Protein AF-A0A6C0H8I2-F1 (afdb_monomer)

Secondary structure (DSSP, 8-state):
--PPP------PPPPPGGG----TT--S-TTS-HHHHHHHHHHHHHHHHHHHHHHHHHHHHH-GGGS-HHHHHHHHHHHHHHHHHHHHT--SSS-HHHHHHHHHHGGGHHHHHHHHHHHHHHHHHHHH-

Organism: NCBI:txid1070528

Foldseek 3Di:
DDDDDDDDDDPDDDDDPVPDDDPPPDDPDPPDDPVNVVVVVVVVVVVVVVVVVVVVVCCCPLPPVNDDPVVLVVVLVVLVVQLVVQVVVPDPPDDPVVSNVVSCPPSVSVVSVVVVVVVVVVVVVVVVD

pLDDT: mean 76.49, std 16.36, range [34.03, 95.56]

Solvent-accessible surface area (backbone atoms only — not comparable to full-atom values): 8009 Å² total; per-residue (Å²): 142,81,86,79,84,78,81,78,79,83,80,70,80,80,68,57,83,93,69,59,85,74,79,83,80,79,77,93,63,90,88,61,58,68,70,59,52,51,51,52,51,52,50,54,48,52,53,52,50,50,54,52,50,51,54,50,52,47,51,61,72,70,32,72,89,70,52,53,71,69,56,50,54,55,47,31,55,53,32,54,52,51,41,54,51,50,65,75,62,57,58,90,87,56,56,64,86,62,47,54,59,50,58,38,55,46,93,52,28,51,57,37,50,52,52,51,52,50,54,52,52,52,49,55,52,59,73,72,99

Structure (mmCIF, N/CA/C/O backbone):
data_AF-A0A6C0H8I2-F1
#
_entry.id   AF-A0A6C0H8I2-F1
#
loop_
_atom_site.group_PDB
_atom_site.id
_atom_site.type_symbol
_atom_site.label_atom_id
_atom_site.label_alt_id
_atom_site.label_comp_id
_atom_site.label_asym_id
_atom_site.label_entity_id
_atom_site.label_seq_id
_atom_site.pdbx_PDB_ins_code
_atom_site.Cartn_x
_atom_site.Cartn_y
_atom_site.Cartn_z
_atom_site.occupancy
_atom_site.B_iso_or_equiv
_atom_site.auth_seq_id
_atom_site.auth_comp_id
_atom_site.auth_asym_id
_atom_site.auth_atom_id
_atom_site.pdbx_PDB_model_num
ATOM 1 N N . MET A 1 1 ? -6.132 69.515 10.868 1.00 38.25 1 MET A N 1
ATOM 2 C CA . MET A 1 1 ? -5.240 68.506 10.262 1.00 38.25 1 MET A CA 1
ATOM 3 C C . MET A 1 1 ? -4.761 67.615 11.399 1.00 38.25 1 MET A C 1
ATOM 5 O O . MET A 1 1 ? -3.947 68.057 12.192 1.00 38.25 1 MET A O 1
ATOM 9 N N . SER A 1 2 ? -5.381 66.450 11.584 1.00 34.03 2 SER A N 1
ATOM 10 C CA . SER A 1 2 ? -5.043 65.498 12.651 1.00 34.03 2 SER A CA 1
ATOM 11 C C . SER A 1 2 ? -4.888 64.138 11.980 1.00 34.03 2 SER A C 1
ATOM 13 O O . SER A 1 2 ? -5.844 63.625 11.401 1.00 34.03 2 SER A O 1
ATOM 15 N N . MET A 1 3 ? -3.649 63.645 11.927 1.00 38.88 3 MET A N 1
ATOM 16 C CA . MET A 1 3 ? -3.336 62.313 11.421 1.00 38.88 3 MET A CA 1
ATOM 17 C C . MET A 1 3 ? -3.643 61.294 12.516 1.00 38.88 3 MET A C 1
ATOM 19 O O . MET A 1 3 ? -3.214 61.447 13.653 1.00 38.88 3 MET A O 1
ATOM 23 N N . SER A 1 4 ? -4.416 60.276 12.150 1.00 42.72 4 SER A N 1
ATOM 24 C CA . SER A 1 4 ? -4.682 59.096 12.963 1.00 42.72 4 SER A CA 1
ATOM 25 C C . SER A 1 4 ? -3.483 58.153 12.862 1.00 42.72 4 SER A C 1
ATOM 27 O O . SER A 1 4 ? -3.160 57.678 11.771 1.00 42.72 4 SER A O 1
ATOM 29 N N . ASP A 1 5 ? -2.827 57.893 13.991 1.00 46.47 5 ASP A N 1
ATOM 30 C CA . ASP A 1 5 ? -1.765 56.894 14.087 1.00 46.47 5 ASP A CA 1
ATOM 31 C C . ASP A 1 5 ? -2.355 55.492 13.881 1.00 46.47 5 ASP A C 1
ATOM 33 O O . ASP A 1 5 ? -3.215 55.026 14.632 1.00 46.47 5 ASP A O 1
ATOM 37 N N . LYS A 1 6 ? -1.901 54.809 12.825 1.00 51.06 6 LYS A N 1
ATOM 38 C CA . LYS A 1 6 ? -2.252 53.414 12.547 1.00 51.06 6 LYS A CA 1
ATOM 39 C C . LYS A 1 6 ? -1.561 52.510 13.567 1.00 51.06 6 LYS A C 1
ATOM 41 O O . LYS A 1 6 ? -0.358 52.282 13.481 1.00 51.06 6 LYS A O 1
ATOM 46 N N . VAL A 1 7 ? -2.332 51.942 14.489 1.00 53.47 7 VAL A N 1
ATOM 47 C CA . VAL A 1 7 ? -1.878 50.839 15.344 1.00 53.47 7 VAL A CA 1
ATOM 48 C C . VAL A 1 7 ? -1.716 49.593 14.469 1.00 53.47 7 VAL A C 1
ATOM 50 O O . VAL A 1 7 ? -2.699 49.018 14.004 1.00 53.47 7 VAL A O 1
ATOM 53 N N . ILE A 1 8 ? -0.475 49.178 14.214 1.00 50.09 8 ILE A N 1
ATOM 54 C CA . ILE A 1 8 ? -0.181 47.885 13.588 1.00 50.09 8 ILE A CA 1
ATOM 55 C C . ILE A 1 8 ? -0.328 46.823 14.681 1.00 50.09 8 ILE A C 1
ATOM 57 O O . ILE A 1 8 ? 0.483 46.757 15.603 1.00 50.09 8 ILE A O 1
ATOM 61 N N . ALA A 1 9 ? -1.388 46.016 14.610 1.00 48.16 9 ALA A N 1
ATOM 62 C CA . ALA A 1 9 ? -1.567 44.883 15.507 1.00 48.16 9 ALA A CA 1
ATOM 63 C C . ALA A 1 9 ? -0.425 43.877 15.295 1.00 48.16 9 ALA A C 1
ATOM 65 O O . ALA A 1 9 ? -0.209 43.391 14.184 1.00 48.16 9 ALA A O 1
ATOM 66 N N . ASN A 1 10 ? 0.314 43.577 16.362 1.00 50.12 10 ASN A N 1
ATOM 67 C CA . ASN A 1 10 ? 1.343 42.548 16.358 1.00 50.12 10 ASN A CA 1
ATOM 68 C C . ASN A 1 10 ? 0.662 41.171 16.279 1.00 50.12 10 ASN A C 1
ATOM 70 O O . ASN A 1 10 ? 0.131 40.681 17.276 1.00 50.12 10 ASN A O 1
ATOM 74 N N . VAL A 1 11 ? 0.618 40.569 15.089 1.00 47.94 11 VAL A N 1
ATOM 75 C CA . VAL A 1 11 ? 0.096 39.210 14.897 1.00 47.94 11 VAL A CA 1
ATOM 76 C C . VAL A 1 11 ? 1.209 38.233 15.265 1.00 47.94 11 VAL A C 1
ATOM 78 O O . VAL A 1 11 ? 2.066 37.910 14.446 1.00 47.94 11 VAL A O 1
ATOM 81 N N . ALA A 1 12 ? 1.231 37.798 16.524 1.00 58.25 12 ALA A N 1
ATOM 82 C CA . ALA A 1 12 ? 2.111 36.718 16.955 1.00 58.25 12 ALA A CA 1
ATOM 83 C C . ALA A 1 12 ? 1.741 35.405 16.238 1.00 58.25 12 ALA A C 1
ATOM 85 O O . ALA A 1 12 ? 0.570 35.164 15.937 1.00 58.25 12 ALA A O 1
ATOM 86 N N . ASN A 1 13 ? 2.741 34.551 15.985 1.00 50.41 13 ASN A N 1
ATOM 87 C CA . ASN A 1 13 ? 2.523 33.211 15.436 1.00 50.41 13 ASN A CA 1
ATOM 88 C C . ASN A 1 13 ? 1.495 32.450 16.293 1.00 50.41 13 ASN A C 1
ATOM 90 O O . ASN A 1 13 ? 1.631 32.445 17.520 1.00 50.41 13 ASN A O 1
ATOM 94 N N . PRO A 1 14 ? 0.493 31.790 15.682 1.00 54.78 14 PRO A N 1
ATOM 95 C CA . PRO A 1 14 ? -0.465 30.997 16.435 1.00 54.78 14 PRO A CA 1
ATOM 96 C C . PRO A 1 14 ? 0.277 29.889 17.185 1.00 54.78 14 PRO A C 1
ATOM 98 O O . PRO A 1 14 ? 1.135 29.206 16.619 1.00 54.78 14 PRO A O 1
ATOM 101 N N . THR A 1 15 ? -0.036 29.723 18.469 1.00 60.75 15 THR A N 1
ATOM 102 C CA . THR A 1 15 ? 0.472 28.601 19.256 1.00 60.75 15 THR A CA 1
ATOM 103 C C . THR A 1 15 ? 0.064 27.284 18.588 1.00 60.75 15 THR A C 1
ATOM 105 O O . THR A 1 15 ? -1.035 27.200 18.026 1.00 60.75 15 THR A O 1
ATOM 108 N N . PRO A 1 16 ? 0.925 26.246 18.608 1.00 63.06 16 PRO A N 1
ATOM 109 C CA . PRO A 1 16 ? 0.555 24.925 18.114 1.00 63.06 16 PRO A CA 1
ATOM 110 C C . PRO A 1 16 ? -0.775 24.498 18.735 1.00 63.06 16 PRO A C 1
ATOM 112 O O . PRO A 1 16 ? -0.984 24.712 19.925 1.00 63.06 16 PRO A O 1
ATOM 115 N N . ILE A 1 17 ? -1.661 23.869 17.960 1.00 59.06 17 ILE A N 1
ATOM 116 C CA . ILE A 1 17 ? -3.012 23.478 18.418 1.00 59.06 17 ILE A CA 1
ATOM 117 C C . ILE A 1 17 ? -2.948 22.592 19.683 1.00 59.06 17 ILE A C 1
ATOM 119 O O . ILE A 1 17 ? -3.857 22.596 20.505 1.00 59.06 17 ILE A O 1
ATOM 123 N N . LEU A 1 18 ? -1.826 21.894 19.878 1.00 55.53 18 LEU A N 1
ATOM 124 C CA . LEU A 1 18 ? -1.512 21.070 21.050 1.00 55.53 18 LEU A CA 1
ATOM 125 C C . LEU A 1 18 ? -1.201 21.870 22.334 1.00 55.53 18 LEU A C 1
ATOM 127 O O . LEU A 1 18 ? -1.109 21.279 23.403 1.00 55.53 18 LEU A O 1
ATOM 131 N N . GLN A 1 19 ? -1.000 23.185 22.231 1.00 57.62 19 GLN A N 1
ATOM 132 C CA . GLN A 1 19 ? -0.597 24.094 23.314 1.00 57.62 19 GLN A CA 1
ATOM 133 C C . GLN A 1 19 ? -1.607 25.232 23.543 1.00 57.62 19 GLN A C 1
ATOM 135 O O . GLN A 1 19 ? -1.324 26.165 24.290 1.00 57.62 19 GLN A O 1
ATOM 140 N N . GLN A 1 20 ? -2.769 25.207 22.881 1.00 57.16 20 GLN A N 1
ATOM 141 C CA . GLN A 1 20 ? -3.822 26.189 23.136 1.00 57.16 20 GLN A CA 1
ATOM 142 C C . GLN A 1 20 ? -4.587 25.846 24.418 1.00 57.16 20 GLN A C 1
ATOM 144 O O . GLN A 1 20 ? -5.217 24.791 24.510 1.00 57.16 20 GLN A O 1
ATOM 149 N N . ASP A 1 21 ? -4.607 26.785 25.366 1.00 55.44 21 ASP A N 1
ATOM 150 C CA . ASP A 1 21 ? -5.500 26.727 26.521 1.00 55.44 21 ASP A CA 1
ATOM 151 C C . ASP A 1 21 ? -6.957 26.769 26.041 1.00 55.44 21 ASP A C 1
ATOM 153 O O . ASP A 1 21 ? -7.437 27.762 25.483 1.00 55.44 21 ASP A O 1
ATOM 157 N N . ARG A 1 22 ? -7.687 25.664 26.231 1.00 54.53 22 ARG A N 1
ATOM 158 C CA . ARG A 1 22 ? -9.107 25.606 25.871 1.00 54.53 22 ARG A CA 1
ATOM 159 C C . 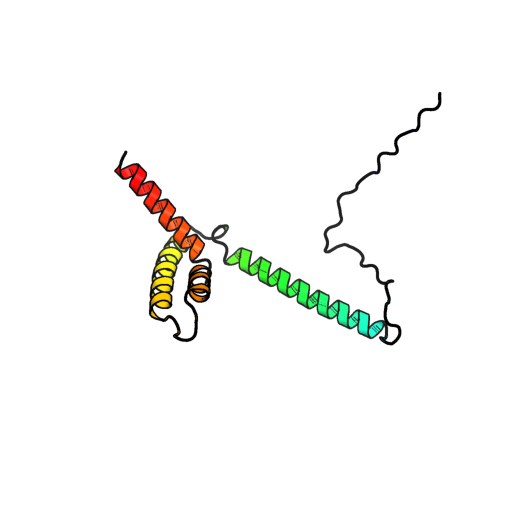ARG A 1 22 ? -9.917 26.486 26.818 1.00 54.53 22 ARG A C 1
ATOM 161 O O . ARG A 1 22 ? -9.726 26.467 28.031 1.00 54.53 22 ARG A O 1
ATOM 168 N N . SER A 1 23 ? -10.891 27.208 26.266 1.00 55.31 23 SER A N 1
ATOM 169 C CA . SER A 1 23 ? -11.867 27.976 27.047 1.00 55.31 23 SER A CA 1
ATOM 170 C C . SER A 1 23 ? -12.750 27.049 27.890 1.00 55.31 23 SER A C 1
ATOM 172 O O . SER A 1 23 ? -13.835 26.643 27.482 1.00 55.31 23 SER A O 1
ATOM 174 N N . SER A 1 24 ? -12.298 26.750 29.106 1.00 50.53 24 SER A N 1
ATOM 175 C CA . SER A 1 24 ? -12.996 25.957 30.128 1.00 50.53 24 SER A CA 1
ATOM 176 C C . SER A 1 24 ? -14.308 26.588 30.627 1.00 50.53 24 SER A C 1
ATOM 178 O O . SER A 1 24 ? -15.079 25.942 31.335 1.00 50.53 24 SER A O 1
ATOM 180 N N . LYS A 1 25 ? -14.600 27.838 30.238 1.00 54.62 25 LYS A N 1
ATOM 181 C CA . LYS A 1 25 ? -15.716 28.652 30.752 1.00 54.62 25 LYS A CA 1
ATOM 182 C C . LYS A 1 25 ? -17.006 28.652 29.923 1.00 54.62 25 LYS A C 1
ATOM 184 O O . LYS A 1 25 ? -17.986 29.233 30.377 1.00 54.62 25 LYS A O 1
ATOM 189 N N . LEU A 1 26 ? -17.065 28.014 28.752 1.00 54.53 26 LEU A N 1
ATOM 190 C CA . LEU A 1 26 ? -18.340 27.862 28.036 1.00 54.53 26 LEU A CA 1
ATOM 191 C C . LEU A 1 26 ? -19.090 26.630 28.569 1.00 54.53 26 LEU A C 1
ATOM 193 O O . LEU A 1 26 ? -18.683 25.492 28.327 1.00 54.53 26 LEU A O 1
ATOM 197 N N . THR A 1 27 ? -20.161 26.864 29.330 1.00 51.22 27 THR A N 1
ATOM 198 C CA . THR A 1 27 ? -21.134 25.848 29.760 1.00 51.22 27 THR A CA 1
ATOM 199 C C . THR A 1 27 ? -22.472 26.099 29.070 1.00 51.22 27 THR A C 1
ATOM 201 O O . THR A 1 27 ? -22.970 27.222 29.064 1.00 51.22 27 THR A O 1
ATOM 204 N N . THR A 1 28 ? -23.043 25.057 28.467 1.00 56.00 28 THR A N 1
ATOM 205 C CA . THR A 1 28 ? -24.412 25.042 27.924 1.00 56.00 28 THR A CA 1
ATOM 206 C C . THR A 1 28 ? -25.337 24.112 28.719 1.00 56.00 28 THR A C 1
ATOM 208 O O . THR A 1 28 ? -26.523 24.054 28.410 1.00 56.00 28 THR A O 1
ATOM 211 N N . ASN A 1 29 ? -24.844 23.403 29.752 1.00 57.25 29 ASN A N 1
ATOM 212 C CA . ASN A 1 29 ? -25.662 22.489 30.559 1.00 57.25 29 ASN A CA 1
ATOM 213 C C . ASN A 1 29 ? -25.193 22.404 32.037 1.00 57.25 29 ASN A C 1
ATOM 215 O O . ASN A 1 29 ? -24.099 21.900 32.293 1.00 57.25 29 ASN A O 1
ATOM 219 N N . PRO A 1 30 ? -26.003 22.861 33.014 1.00 61.19 30 PRO A N 1
ATOM 220 C CA . PRO A 1 30 ? -25.659 22.868 34.440 1.00 61.19 30 PRO A CA 1
ATOM 221 C C . PRO A 1 30 ? -25.847 21.519 35.163 1.00 61.19 30 PRO A C 1
ATOM 223 O O . PRO A 1 30 ? -25.502 21.423 36.337 1.00 61.19 30 PRO A O 1
ATOM 226 N N . PHE A 1 31 ? -26.391 20.486 34.508 1.00 68.94 31 PHE A N 1
ATOM 227 C CA . PHE A 1 31 ? -26.666 19.185 35.142 1.00 68.94 31 PHE A CA 1
ATOM 228 C C . PHE A 1 31 ? -25.485 18.204 35.120 1.00 68.94 31 PHE A C 1
ATOM 230 O O . PHE A 1 31 ? -25.591 17.123 35.694 1.00 68.94 31 PHE A O 1
ATOM 237 N N . ILE A 1 32 ? -24.371 18.558 34.473 1.00 64.69 32 ILE A N 1
ATOM 238 C CA . ILE A 1 32 ? -23.175 17.712 34.397 1.00 64.69 32 ILE A CA 1
ATOM 239 C C . ILE A 1 32 ? -22.135 18.232 35.405 1.00 64.69 32 ILE A C 1
ATOM 241 O O . ILE A 1 32 ? -21.655 19.357 35.244 1.00 64.69 32 ILE A O 1
ATOM 245 N N . PRO A 1 33 ? -21.768 17.447 36.436 1.00 73.25 33 PRO A N 1
ATOM 246 C CA . PRO A 1 33 ? -20.690 17.778 37.362 1.00 73.25 33 PRO A CA 1
ATOM 247 C C . PRO A 1 33 ? -19.369 18.066 36.636 1.00 73.25 33 PRO A C 1
ATOM 249 O O . PRO A 1 33 ? -18.951 17.312 35.756 1.00 73.25 33 PRO A O 1
ATOM 252 N N . ASN A 1 34 ? -18.668 19.126 37.051 1.00 68.31 34 ASN A N 1
ATOM 253 C CA . ASN A 1 34 ? -17.400 19.541 36.437 1.00 68.31 34 ASN A CA 1
ATOM 254 C C . ASN A 1 34 ? -16.336 18.426 36.443 1.00 68.31 34 ASN A C 1
ATOM 256 O O . ASN A 1 34 ? -15.596 18.289 35.476 1.00 68.31 34 ASN A O 1
ATOM 260 N N . GLU A 1 35 ? -16.305 17.580 37.475 1.00 73.31 35 GLU A N 1
ATOM 261 C CA . GLU A 1 35 ? -15.362 16.456 37.575 1.00 73.31 35 GLU A CA 1
ATOM 262 C C . GLU A 1 35 ? -15.611 15.364 36.523 1.00 73.31 35 GLU A C 1
ATOM 264 O O . GLU A 1 35 ? -14.666 14.769 36.005 1.00 73.31 35 GLU A O 1
ATOM 269 N N . GLN A 1 36 ? -16.878 15.092 36.185 1.00 70.88 36 GLN A N 1
ATOM 270 C CA . GLN A 1 36 ? -17.219 14.142 35.120 1.00 70.88 36 GLN A CA 1
ATOM 271 C C . GLN A 1 36 ? -16.798 14.700 33.759 1.00 70.88 36 GLN A C 1
ATOM 273 O O . GLN A 1 36 ? -16.165 13.992 32.978 1.00 70.88 36 GLN A O 1
ATOM 278 N N . ARG A 1 37 ? -17.024 16.000 33.533 1.00 68.44 37 ARG A N 1
ATOM 279 C CA . ARG A 1 37 ? -16.559 16.713 32.337 1.00 68.44 37 ARG A CA 1
ATOM 280 C C . ARG A 1 37 ? -15.040 16.650 32.189 1.00 68.44 37 ARG A C 1
ATOM 282 O O . ARG A 1 37 ? -14.548 16.363 31.105 1.00 68.44 37 ARG A O 1
ATOM 289 N N . GLU A 1 38 ? -14.288 16.909 33.254 1.00 74.06 38 GLU A N 1
ATOM 290 C CA . GLU A 1 38 ? -12.823 16.845 33.216 1.00 74.06 38 GLU A CA 1
ATOM 291 C C . GLU A 1 38 ? -12.322 15.439 32.867 1.00 74.06 38 GLU A C 1
ATOM 293 O O . GLU A 1 38 ? -11.438 15.301 32.022 1.00 74.06 38 GLU A O 1
ATOM 298 N N . ARG A 1 39 ? -12.931 14.389 33.432 1.00 77.25 39 ARG A N 1
ATOM 299 C CA . ARG A 1 39 ? -12.588 12.996 33.096 1.00 77.25 39 ARG A CA 1
ATOM 300 C C . ARG A 1 39 ? -12.917 12.641 31.648 1.00 77.25 39 ARG A C 1
ATOM 302 O O . ARG A 1 39 ? -12.088 12.026 30.976 1.00 77.25 39 ARG A O 1
ATOM 309 N N . GLU A 1 40 ? -14.086 13.042 31.155 1.00 74.94 40 GLU A N 1
ATOM 310 C CA . GLU A 1 40 ? -14.472 12.849 29.752 1.00 74.94 40 GLU A CA 1
ATOM 311 C C . GLU A 1 40 ? -13.505 13.576 28.809 1.00 74.94 40 GLU A C 1
ATOM 313 O O . GLU A 1 40 ? -13.036 12.990 27.836 1.00 74.94 40 GLU A O 1
ATOM 318 N N . LEU A 1 41 ? -13.119 14.815 29.131 1.00 71.81 41 LEU A N 1
ATOM 319 C CA . LEU A 1 41 ? -12.151 15.573 28.335 1.00 71.81 41 LEU A CA 1
ATOM 320 C C . LEU A 1 41 ? -10.766 14.922 28.319 1.00 71.81 41 LEU A C 1
ATOM 322 O O . LEU A 1 41 ? -10.142 14.870 27.259 1.00 71.81 41 LEU A O 1
ATOM 326 N N . VAL A 1 42 ? -10.283 14.427 29.462 1.00 77.38 42 VAL A N 1
ATOM 327 C CA . VAL A 1 42 ? -8.996 13.719 29.541 1.00 77.38 42 VAL A CA 1
ATOM 328 C C . VAL A 1 42 ? -9.034 12.442 28.703 1.00 77.38 42 VAL A C 1
ATOM 330 O O . VAL A 1 42 ? -8.088 12.180 27.964 1.00 77.38 42 VAL A O 1
ATOM 333 N N . THR A 1 43 ? -10.138 11.696 28.758 1.00 78.75 43 THR A N 1
ATOM 334 C CA . THR A 1 43 ? -10.312 10.456 27.986 1.00 78.75 43 THR A CA 1
ATOM 335 C C . THR A 1 43 ? -10.313 10.744 26.484 1.00 78.75 43 THR A C 1
ATOM 337 O O . THR A 1 43 ? -9.523 10.165 25.743 1.00 78.75 43 THR A O 1
ATOM 340 N N . ILE A 1 44 ? -11.102 11.730 26.043 1.00 78.62 44 ILE A N 1
ATOM 341 C CA . ILE A 1 44 ? -11.147 12.167 24.638 1.00 78.62 44 ILE A CA 1
ATOM 342 C C . ILE A 1 44 ? -9.766 12.640 24.164 1.00 78.62 44 ILE A C 1
ATOM 344 O O . ILE A 1 44 ? -9.366 12.368 23.033 1.00 78.62 44 ILE A O 1
ATOM 348 N N . GLN A 1 45 ? -9.014 13.348 25.012 1.00 75.69 45 GLN A N 1
ATOM 349 C CA . GLN A 1 45 ? -7.672 13.815 24.665 1.00 75.69 45 GLN A CA 1
ATOM 350 C C . GLN A 1 45 ? -6.678 12.657 24.520 1.00 75.69 45 GLN A C 1
ATOM 352 O O . GLN A 1 45 ? -5.847 12.681 23.612 1.00 75.69 45 GLN A O 1
ATOM 357 N N . GLN A 1 46 ? -6.753 11.654 25.396 1.00 82.00 46 GLN A N 1
ATOM 358 C CA . GLN A 1 46 ? -5.913 10.459 25.317 1.00 82.00 46 GLN A CA 1
ATOM 359 C C . GLN A 1 46 ? -6.206 9.658 24.045 1.00 82.00 46 GLN A C 1
ATOM 361 O O . GLN A 1 46 ? -5.271 9.306 23.327 1.00 82.00 46 GLN A O 1
ATOM 366 N N . GLU A 1 47 ? -7.484 9.447 23.720 1.00 81.31 47 GLU A N 1
ATOM 367 C CA . GLU A 1 47 ? -7.899 8.777 22.482 1.00 81.31 47 GLU A CA 1
ATOM 368 C C . GLU A 1 47 ? -7.439 9.545 21.237 1.00 81.31 47 GLU A C 1
ATOM 370 O O . GLU A 1 47 ? -6.861 8.962 20.320 1.00 81.31 47 GLU A O 1
ATOM 375 N N . ALA A 1 48 ? -7.622 10.869 21.217 1.00 78.38 48 ALA A N 1
ATOM 376 C CA . ALA A 1 48 ? -7.180 11.702 20.104 1.00 78.38 48 ALA A CA 1
ATOM 377 C C . ALA A 1 48 ? -5.657 11.645 19.908 1.00 78.38 48 ALA A C 1
ATOM 379 O O . ALA A 1 48 ? -5.187 11.511 18.778 1.00 78.38 48 ALA A O 1
ATOM 380 N N . ASN A 1 49 ? -4.882 11.717 20.995 1.00 82.62 49 ASN A N 1
ATOM 381 C CA . ASN A 1 49 ? -3.424 11.622 20.930 1.00 82.62 49 ASN A CA 1
ATOM 382 C C . ASN A 1 49 ? -2.974 10.254 20.409 1.00 82.62 49 ASN A C 1
ATOM 384 O O . ASN A 1 49 ? -2.103 10.200 19.545 1.00 82.62 49 ASN A O 1
ATOM 388 N N . TYR A 1 50 ? -3.605 9.173 20.872 1.00 84.69 50 TYR A N 1
ATOM 389 C CA . TYR A 1 50 ? -3.319 7.822 20.396 1.00 84.69 50 TYR A CA 1
ATOM 390 C C . TYR A 1 50 ? -3.540 7.690 18.882 1.00 84.69 50 TYR A C 1
ATOM 392 O O . TYR A 1 50 ? -2.647 7.236 18.171 1.00 84.69 50 TYR A O 1
ATOM 400 N N . ILE A 1 51 ? -4.680 8.171 18.371 1.00 77.75 51 ILE A N 1
ATOM 401 C CA . ILE A 1 51 ? -4.993 8.148 16.930 1.00 77.75 51 ILE A CA 1
ATOM 402 C C . ILE A 1 51 ? -3.951 8.941 16.124 1.00 77.75 51 ILE A C 1
ATOM 404 O O . ILE A 1 51 ? -3.519 8.513 15.051 1.00 77.75 51 ILE A O 1
ATOM 408 N N . ILE A 1 52 ? -3.530 10.105 16.630 1.00 75.69 52 ILE A N 1
ATOM 409 C CA . ILE A 1 52 ? -2.526 10.950 15.969 1.00 75.69 52 ILE A CA 1
ATOM 410 C C . ILE A 1 52 ? -1.159 10.257 15.947 1.00 75.69 52 ILE A C 1
ATOM 412 O O . ILE A 1 52 ? -0.485 10.259 14.913 1.00 75.69 52 ILE A O 1
ATOM 416 N N . GLU A 1 53 ? -0.749 9.658 17.064 1.00 75.00 53 GLU A N 1
ATOM 417 C CA . GLU A 1 53 ? 0.510 8.923 17.165 1.00 75.00 53 GLU A CA 1
ATOM 418 C C . GLU A 1 53 ? 0.518 7.695 16.252 1.00 75.00 53 GLU A C 1
ATOM 420 O O . GLU A 1 53 ? 1.481 7.498 15.507 1.00 75.00 53 GLU A O 1
ATOM 425 N N . GLU A 1 54 ? -0.563 6.916 16.227 1.00 78.50 54 GLU A N 1
ATOM 426 C CA . GLU A 1 54 ? -0.712 5.751 15.352 1.00 78.50 54 GLU A CA 1
ATOM 427 C C . GLU A 1 54 ? -0.629 6.148 13.870 1.00 78.50 54 GLU A C 1
ATOM 429 O O . GLU A 1 54 ? 0.138 5.557 13.101 1.00 78.50 54 GLU A O 1
ATOM 434 N N . ALA A 1 55 ? -1.343 7.202 13.465 1.00 70.12 55 ALA A N 1
ATOM 435 C CA . ALA A 1 55 ? -1.298 7.713 12.097 1.00 70.12 55 ALA A CA 1
ATOM 436 C C . ALA A 1 55 ? 0.096 8.248 11.718 1.00 70.12 55 ALA A C 1
ATOM 438 O O . ALA A 1 55 ? 0.549 8.068 10.581 1.00 70.12 55 ALA A O 1
ATOM 439 N N . TYR A 1 56 ? 0.802 8.889 12.655 1.00 69.06 56 TYR A N 1
ATOM 440 C CA . TYR A 1 56 ? 2.169 9.364 12.442 1.00 69.06 56 TYR A CA 1
ATOM 441 C C . TYR A 1 56 ? 3.157 8.203 12.278 1.00 69.06 56 TYR A C 1
ATOM 443 O O . TYR A 1 56 ? 3.947 8.200 11.330 1.00 69.06 56 TYR A O 1
ATOM 451 N N . GLN A 1 57 ? 3.100 7.194 13.152 1.00 67.25 57 GLN A N 1
ATOM 452 C CA . GLN A 1 57 ? 3.987 6.028 13.083 1.00 67.25 57 GLN A CA 1
ATOM 453 C C . GLN A 1 57 ? 3.710 5.168 11.850 1.00 67.25 57 GLN A C 1
ATOM 455 O O . GLN A 1 57 ? 4.653 4.721 11.190 1.00 67.25 57 GLN A O 1
ATOM 460 N N . THR A 1 58 ? 2.438 5.006 11.483 1.00 66.31 58 THR A N 1
ATOM 461 C CA . THR A 1 58 ? 2.039 4.343 10.237 1.00 66.31 58 THR A CA 1
ATOM 462 C C . THR A 1 58 ? 2.644 5.076 9.046 1.00 66.31 58 THR A C 1
ATOM 464 O O . THR A 1 58 ? 3.397 4.483 8.284 1.00 66.31 58 THR A O 1
ATOM 467 N N . ASN A 1 59 ? 2.465 6.396 8.939 1.00 65.06 59 ASN A N 1
ATOM 468 C CA . ASN A 1 59 ? 3.091 7.173 7.865 1.00 65.06 59 ASN A CA 1
ATOM 469 C C . ASN A 1 59 ? 4.625 7.100 7.880 1.00 65.06 59 ASN A C 1
ATOM 471 O O . ASN A 1 59 ? 5.248 7.060 6.821 1.00 65.06 59 ASN A O 1
ATOM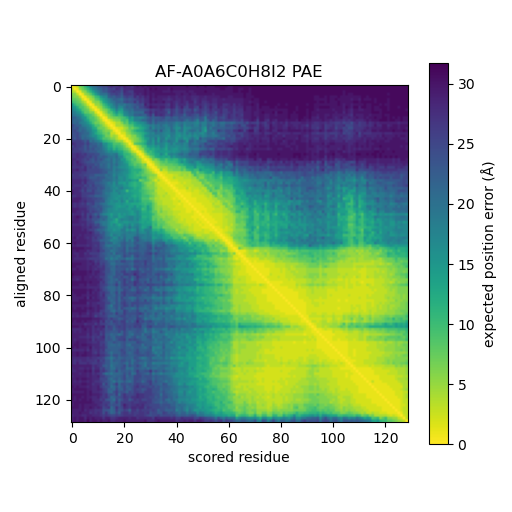 475 N N . LYS A 1 60 ? 5.258 7.068 9.055 1.00 58.50 60 LYS A N 1
ATOM 476 C CA . LYS A 1 60 ? 6.716 6.959 9.163 1.00 58.50 60 LYS A CA 1
ATOM 477 C C . LYS A 1 60 ? 7.234 5.604 8.672 1.00 58.50 60 LYS A C 1
ATOM 479 O O . LYS A 1 60 ? 8.291 5.560 8.052 1.00 58.50 60 LYS A O 1
ATOM 484 N N . THR A 1 61 ? 6.514 4.518 8.921 1.00 59.34 61 THR A N 1
ATOM 485 C CA . THR A 1 61 ? 6.977 3.155 8.611 1.00 59.34 61 THR A CA 1
ATOM 486 C C . THR A 1 61 ? 6.490 2.642 7.258 1.00 59.34 61 THR A C 1
ATOM 488 O O . THR A 1 61 ? 7.223 1.927 6.579 1.00 59.34 61 THR A O 1
ATOM 491 N N . SER A 1 62 ? 5.292 3.035 6.830 1.00 62.94 62 SER A N 1
ATOM 492 C CA . SER A 1 62 ? 4.654 2.529 5.615 1.00 62.94 62 SER A CA 1
ATOM 493 C C . SER A 1 62 ? 4.763 3.476 4.422 1.00 62.94 62 SER A C 1
ATOM 495 O O . SER A 1 62 ? 4.399 3.084 3.319 1.00 62.94 62 SER A O 1
ATOM 497 N N . SER A 1 63 ? 5.231 4.718 4.599 1.00 72.81 63 SER A N 1
ATOM 498 C CA . SER A 1 63 ? 5.429 5.636 3.472 1.00 72.81 63 SER A CA 1
ATOM 499 C C . SER A 1 63 ? 6.606 5.206 2.608 1.00 72.81 63 SER A C 1
ATOM 501 O O . SER A 1 63 ? 7.725 5.033 3.092 1.00 72.81 63 SER A O 1
ATOM 503 N N . ILE A 1 64 ? 6.371 5.162 1.297 1.00 72.06 64 ILE A N 1
ATOM 504 C CA . ILE A 1 64 ? 7.396 4.921 0.271 1.00 72.06 64 ILE A CA 1
ATOM 505 C C . ILE A 1 64 ? 8.613 5.841 0.418 1.00 72.06 64 ILE A C 1
ATOM 507 O O . ILE A 1 64 ? 9.725 5.432 0.097 1.00 72.06 64 ILE A O 1
ATOM 511 N N . ARG A 1 65 ? 8.439 7.061 0.949 1.00 72.31 65 ARG A N 1
ATOM 512 C CA . ARG A 1 65 ? 9.550 8.010 1.159 1.00 72.31 65 ARG A CA 1
ATOM 513 C C . ARG A 1 65 ? 10.624 7.491 2.116 1.00 72.31 65 ARG A C 1
ATOM 515 O O . ARG A 1 65 ? 11.758 7.947 2.033 1.00 72.31 65 ARG A O 1
ATOM 522 N N . ASN A 1 66 ? 10.267 6.566 3.003 1.00 77.75 66 ASN A N 1
ATOM 523 C CA . ASN A 1 66 ? 11.162 6.027 4.023 1.00 77.75 66 ASN A CA 1
ATOM 524 C C . ASN A 1 66 ? 11.659 4.611 3.679 1.00 77.75 66 ASN A C 1
ATOM 526 O O . ASN A 1 66 ? 12.319 3.980 4.502 1.00 77.75 66 ASN A O 1
ATOM 530 N N . MET A 1 67 ? 11.347 4.105 2.481 1.00 81.38 67 MET A N 1
ATOM 531 C CA . MET A 1 67 ? 11.742 2.772 2.022 1.00 81.38 67 MET A CA 1
ATOM 532 C C . MET A 1 67 ? 13.009 2.820 1.165 1.00 81.38 67 MET A C 1
ATOM 534 O O . MET A 1 67 ? 13.257 3.772 0.427 1.00 81.38 67 MET A O 1
ATOM 538 N N . THR A 1 68 ? 13.801 1.751 1.219 1.00 85.31 68 THR A N 1
ATOM 539 C CA . THR A 1 68 ? 14.931 1.547 0.299 1.00 85.31 68 THR A CA 1
ATOM 540 C C . THR A 1 68 ? 14.446 1.131 -1.095 1.00 85.31 68 THR A C 1
ATOM 542 O O . THR A 1 68 ? 13.363 0.563 -1.242 1.00 85.31 68 THR A O 1
ATOM 545 N N . LEU A 1 69 ? 15.270 1.334 -2.132 1.00 82.62 69 LEU A N 1
ATOM 546 C CA . LEU A 1 69 ? 14.941 0.924 -3.509 1.00 82.62 69 LEU A CA 1
ATOM 547 C C . LEU A 1 69 ? 14.619 -0.575 -3.628 1.00 82.62 69 LEU A C 1
ATOM 549 O O . LEU A 1 69 ? 13.698 -0.948 -4.349 1.00 82.62 69 LEU A O 1
ATOM 553 N N . ASN A 1 70 ? 15.325 -1.430 -2.881 1.00 86.06 70 ASN A N 1
ATOM 554 C CA . ASN A 1 70 ? 15.067 -2.872 -2.872 1.00 86.06 70 ASN A CA 1
ATOM 555 C C . ASN A 1 70 ? 13.689 -3.204 -2.284 1.00 86.06 70 ASN A C 1
ATOM 557 O O . ASN A 1 70 ? 12.980 -4.048 -2.828 1.00 86.06 70 ASN A O 1
ATOM 561 N N . GLN A 1 71 ? 13.290 -2.519 -1.207 1.00 85.88 71 GLN A N 1
ATOM 562 C CA . GLN A 1 71 ? 11.958 -2.678 -0.615 1.00 85.88 71 GLN A CA 1
ATOM 563 C C . GLN A 1 71 ? 10.865 -2.182 -1.563 1.00 85.88 71 GLN A C 1
ATOM 565 O O . GLN A 1 71 ? 9.862 -2.865 -1.744 1.00 85.88 71 GLN A O 1
ATOM 570 N N . ILE A 1 72 ? 11.082 -1.040 -2.223 1.00 85.38 72 ILE A N 1
ATOM 571 C CA . ILE A 1 72 ? 10.156 -0.519 -3.235 1.00 85.38 72 ILE A CA 1
ATOM 572 C C . ILE A 1 72 ? 9.984 -1.538 -4.365 1.00 85.38 72 ILE A C 1
ATOM 574 O O . ILE A 1 72 ? 8.855 -1.854 -4.723 1.00 85.38 72 ILE A O 1
ATOM 578 N N . ASN A 1 73 ? 11.077 -2.099 -4.888 1.00 86.62 73 ASN A N 1
ATOM 579 C CA . ASN A 1 73 ? 11.019 -3.093 -5.958 1.00 86.62 73 ASN A CA 1
ATOM 580 C C . ASN A 1 73 ? 10.270 -4.370 -5.538 1.00 86.62 73 ASN A C 1
ATOM 582 O O . ASN A 1 73 ? 9.417 -4.856 -6.278 1.00 86.62 73 ASN A O 1
ATOM 586 N N . GLY A 1 74 ? 10.533 -4.886 -4.331 1.00 87.94 74 GLY A N 1
ATOM 587 C CA . GLY A 1 74 ? 9.787 -6.027 -3.787 1.00 87.94 74 GLY A CA 1
ATOM 588 C C . GLY A 1 74 ? 8.289 -5.734 -3.653 1.00 87.94 74 GLY A C 1
ATOM 589 O O . GLY A 1 74 ? 7.449 -6.554 -4.034 1.00 87.94 74 GLY A O 1
ATOM 590 N N . ASN A 1 75 ? 7.952 -4.529 -3.194 1.00 90.75 75 ASN A N 1
ATOM 591 C CA . ASN A 1 75 ? 6.569 -4.108 -3.013 1.00 90.75 75 ASN A CA 1
ATOM 592 C C . ASN A 1 75 ? 5.850 -3.828 -4.337 1.00 90.75 75 ASN A C 1
ATOM 594 O O . ASN A 1 75 ? 4.640 -4.026 -4.390 1.00 90.75 75 ASN A O 1
ATOM 598 N N . ILE A 1 76 ? 6.547 -3.438 -5.413 1.00 89.62 76 ILE A N 1
ATOM 599 C CA . ILE A 1 76 ? 5.954 -3.327 -6.758 1.00 89.62 76 ILE A CA 1
ATOM 600 C C . ILE A 1 76 ? 5.424 -4.685 -7.214 1.00 89.62 76 ILE A C 1
ATOM 602 O O . ILE A 1 76 ? 4.251 -4.786 -7.567 1.00 89.62 76 ILE A O 1
ATOM 606 N N . SER A 1 77 ? 6.250 -5.732 -7.154 1.00 88.75 77 SER A N 1
ATOM 607 C CA . SER A 1 77 ? 5.838 -7.078 -7.567 1.00 88.75 77 SER A CA 1
ATOM 608 C C . SER A 1 77 ? 4.664 -7.589 -6.732 1.00 88.75 77 SER A C 1
ATOM 610 O O . SER A 1 77 ? 3.650 -7.986 -7.300 1.00 88.75 77 SER A O 1
ATOM 612 N N . SER A 1 78 ? 4.766 -7.489 -5.400 1.00 91.06 78 SER A N 1
ATOM 613 C CA . SER A 1 78 ? 3.692 -7.881 -4.473 1.00 91.06 78 SER A CA 1
ATOM 614 C C . SER A 1 78 ? 2.398 -7.086 -4.701 1.00 91.06 78 SER A C 1
ATOM 616 O O . SER A 1 78 ? 1.296 -7.629 -4.650 1.00 91.06 78 SER A O 1
ATOM 618 N N . SER A 1 79 ? 2.516 -5.792 -5.015 1.00 92.00 79 SER A N 1
ATOM 619 C CA . SER A 1 79 ? 1.363 -4.941 -5.316 1.00 92.00 79 SER A CA 1
ATOM 620 C C . SER A 1 79 ? 0.672 -5.359 -6.603 1.00 92.00 79 SER A C 1
ATOM 622 O O . SER A 1 79 ? -0.551 -5.445 -6.627 1.00 92.00 79 SER A O 1
ATOM 624 N N . VAL A 1 80 ? 1.427 -5.629 -7.670 1.00 90.88 80 VAL A N 1
ATOM 625 C CA . VAL A 1 80 ? 0.851 -6.065 -8.949 1.00 90.88 80 VAL A CA 1
ATOM 626 C C . VAL A 1 80 ? 0.137 -7.404 -8.782 1.00 90.88 80 VAL A C 1
ATOM 628 O O . VAL A 1 80 ? -1.016 -7.515 -9.195 1.00 90.88 80 VAL A O 1
ATOM 631 N N . THR A 1 81 ? 0.767 -8.387 -8.130 1.00 93.00 81 THR A N 1
ATOM 632 C CA . THR A 1 81 ? 0.125 -9.685 -7.868 1.0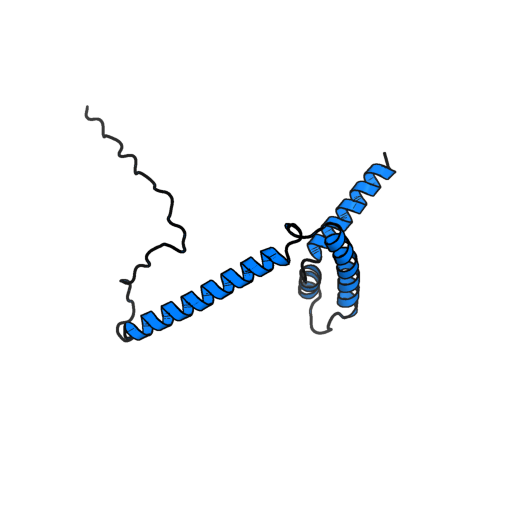0 93.00 81 THR A CA 1
ATOM 633 C C . THR A 1 81 ? -1.106 -9.518 -6.988 1.00 93.00 81 THR A C 1
ATOM 635 O O . THR A 1 81 ? -2.174 -9.983 -7.355 1.00 93.00 81 THR A O 1
ATOM 638 N N . GLY A 1 82 ? -1.006 -8.752 -5.899 1.00 92.50 82 GLY A N 1
ATOM 639 C CA . GLY A 1 82 ? -2.124 -8.527 -4.987 1.00 92.50 82 GLY A CA 1
ATOM 640 C C . GLY A 1 82 ? -3.302 -7.785 -5.624 1.00 92.50 82 GLY A C 1
ATOM 641 O O . GLY A 1 82 ? -4.447 -8.061 -5.279 1.00 92.50 82 GLY A O 1
ATOM 642 N N . ILE A 1 83 ? -3.055 -6.860 -6.560 1.00 93.81 83 ILE A N 1
ATOM 643 C CA . ILE A 1 83 ? -4.127 -6.221 -7.339 1.00 93.81 83 ILE A CA 1
ATOM 644 C C . ILE A 1 83 ? -4.782 -7.237 -8.266 1.00 93.81 83 ILE A C 1
ATOM 646 O O . ILE A 1 83 ? -6.005 -7.260 -8.345 1.00 93.81 83 ILE A O 1
ATOM 650 N N . ILE A 1 84 ? -3.996 -8.049 -8.974 1.00 94.06 84 ILE A N 1
ATOM 651 C CA . ILE A 1 84 ? -4.529 -9.074 -9.877 1.00 94.06 84 ILE A CA 1
ATOM 652 C C . ILE A 1 84 ? -5.369 -10.081 -9.083 1.00 94.06 84 ILE A C 1
ATOM 654 O O . ILE A 1 84 ? -6.511 -10.341 -9.456 1.00 94.06 84 ILE A O 1
ATOM 658 N N . ASP A 1 85 ? -4.852 -10.573 -7.961 1.00 95.56 85 ASP A N 1
ATOM 659 C CA . ASP A 1 85 ? -5.555 -11.510 -7.087 1.00 95.56 85 ASP A CA 1
ATOM 660 C C . ASP A 1 85 ? -6.871 -10.912 -6.578 1.00 95.56 85 ASP A C 1
ATOM 662 O O . ASP A 1 85 ? -7.923 -11.531 -6.725 1.00 95.56 85 ASP A O 1
ATOM 666 N N . ASP A 1 86 ? -6.844 -9.678 -6.060 1.00 94.19 86 ASP A N 1
ATOM 667 C CA . ASP A 1 86 ? -8.050 -9.005 -5.572 1.00 94.19 86 ASP A CA 1
ATOM 668 C C . ASP A 1 86 ? -9.039 -8.711 -6.730 1.00 94.19 86 ASP A C 1
ATOM 670 O O . ASP A 1 86 ? -10.249 -8.836 -6.557 1.00 94.19 86 ASP A O 1
ATOM 674 N N . LEU A 1 87 ? -8.566 -8.398 -7.945 1.00 93.88 87 LEU A N 1
ATOM 675 C CA . LEU A 1 87 ? -9.429 -8.228 -9.125 1.00 93.88 87 LEU A CA 1
ATOM 676 C C . LEU A 1 87 ? -10.205 -9.508 -9.462 1.00 93.88 87 LEU A C 1
ATOM 678 O O . LEU A 1 87 ? -11.399 -9.432 -9.764 1.00 93.88 87 LEU A O 1
ATOM 682 N N . PHE A 1 88 ? -9.545 -10.669 -9.412 1.00 93.81 88 PHE A N 1
ATOM 683 C CA . PHE A 1 88 ? -10.175 -11.963 -9.692 1.00 93.81 88 PHE A CA 1
ATOM 684 C C . PHE A 1 88 ? -10.995 -12.499 -8.513 1.00 93.81 88 PHE A C 1
ATOM 686 O O . PHE A 1 88 ? -11.969 -13.219 -8.727 1.00 93.81 88 PHE A O 1
ATOM 693 N N . ALA A 1 89 ? -10.652 -12.112 -7.285 1.00 93.19 89 ALA A N 1
ATOM 694 C CA . ALA A 1 89 ? -11.365 -12.482 -6.067 1.00 93.19 89 ALA A CA 1
ATOM 695 C C . ALA A 1 89 ? -12.500 -11.508 -5.702 1.00 93.19 89 ALA A C 1
ATOM 697 O O . ALA A 1 89 ? -12.998 -11.535 -4.573 1.00 93.19 89 ALA A O 1
ATOM 698 N N . LYS A 1 90 ? -12.923 -10.640 -6.633 1.00 93.12 90 LYS A N 1
ATOM 699 C CA . LYS A 1 90 ? -13.952 -9.638 -6.359 1.00 93.12 90 LYS A CA 1
ATOM 700 C C . LYS A 1 90 ? -15.238 -10.288 -5.799 1.00 93.12 90 LYS A C 1
ATOM 702 O O . LYS A 1 90 ? -15.851 -11.110 -6.481 1.00 93.12 90 LYS A O 1
ATOM 707 N N . PRO A 1 91 ? -15.754 -9.810 -4.651 1.00 91.25 91 PRO A N 1
ATOM 708 C CA . PRO A 1 91 ? -17.044 -10.235 -4.112 1.00 91.25 91 PRO A CA 1
ATOM 709 C C . PRO A 1 91 ? -18.236 -9.851 -5.008 1.00 91.25 91 PRO A C 1
ATOM 711 O O . PRO A 1 91 ? -18.253 -8.783 -5.631 1.00 91.25 91 PRO A O 1
ATOM 714 N N . ASN A 1 92 ? -19.268 -10.697 -5.063 1.00 91.25 92 ASN A N 1
ATOM 715 C CA . ASN A 1 92 ? -20.456 -10.468 -5.903 1.00 91.25 92 ASN A CA 1
ATOM 716 C C . ASN A 1 92 ? -21.344 -9.312 -5.406 1.00 91.25 92 ASN A C 1
ATOM 718 O O . ASN A 1 92 ? -22.019 -8.663 -6.201 1.00 91.25 92 ASN A O 1
ATOM 722 N N . ASP A 1 93 ? -21.316 -9.045 -4.105 1.00 92.75 93 ASP A N 1
ATOM 723 C CA . ASP A 1 93 ? -22.081 -8.026 -3.383 1.00 92.75 93 ASP A CA 1
ATOM 724 C C . ASP A 1 93 ? -21.462 -6.618 -3.463 1.00 92.75 93 ASP A C 1
ATOM 726 O O . ASP A 1 93 ? -22.158 -5.618 -3.283 1.00 92.75 93 ASP A O 1
ATOM 730 N N . ALA A 1 94 ? -20.172 -6.509 -3.790 1.00 91.00 94 ALA A N 1
ATOM 731 C CA . ALA A 1 94 ? -19.491 -5.225 -3.915 1.00 91.00 94 ALA A CA 1
ATOM 732 C C . ALA A 1 94 ? -19.602 -4.648 -5.344 1.00 91.00 94 ALA A C 1
ATOM 734 O O . ALA A 1 94 ? -19.192 -5.301 -6.309 1.00 91.00 94 ALA A O 1
ATOM 735 N N . PRO A 1 95 ? -20.071 -3.402 -5.546 1.00 94.31 95 PRO A N 1
ATOM 736 C CA . PRO A 1 95 ? -20.029 -2.764 -6.859 1.00 94.31 95 PRO A CA 1
ATOM 737 C C . PRO A 1 95 ? -18.590 -2.394 -7.245 1.00 94.31 95 PRO A C 1
ATOM 739 O O . PRO A 1 95 ? -17.822 -1.877 -6.430 1.00 94.31 95 PRO A O 1
ATOM 742 N N . TRP A 1 96 ? -18.238 -2.581 -8.522 1.00 92.81 96 TRP A N 1
ATOM 743 C CA . TRP A 1 96 ? -16.902 -2.275 -9.063 1.00 92.81 96 TRP A CA 1
ATOM 744 C C . TRP A 1 96 ? -16.425 -0.853 -8.751 1.00 92.81 96 TRP A C 1
ATOM 746 O O . TRP A 1 96 ? -15.254 -0.653 -8.439 1.00 92.81 96 TRP A O 1
ATOM 756 N N . ARG A 1 97 ? -17.344 0.122 -8.775 1.00 93.12 97 ARG A N 1
ATOM 757 C CA . ARG A 1 97 ? -17.058 1.533 -8.480 1.00 93.12 97 ARG A CA 1
ATOM 758 C C . ARG A 1 97 ? -16.460 1.746 -7.087 1.00 93.12 97 ARG A C 1
ATOM 760 O O . ARG A 1 97 ? -15.655 2.654 -6.925 1.00 93.12 97 ARG A O 1
ATOM 767 N N . ASN A 1 98 ? -16.841 0.921 -6.113 1.00 91.94 98 ASN A N 1
ATOM 768 C CA . ASN A 1 98 ? -16.327 1.012 -4.748 1.00 91.94 98 ASN A CA 1
ATOM 769 C C . ASN A 1 98 ? -15.127 0.085 -4.557 1.00 91.94 98 ASN A C 1
ATOM 771 O O . ASN A 1 98 ? -14.164 0.456 -3.900 1.00 91.94 98 ASN A O 1
ATOM 775 N N . TYR A 1 99 ? -15.160 -1.093 -5.182 1.00 94.06 99 TYR A N 1
ATOM 776 C CA . TYR A 1 99 ? -14.134 -2.112 -5.002 1.00 94.06 99 TYR A CA 1
ATOM 777 C 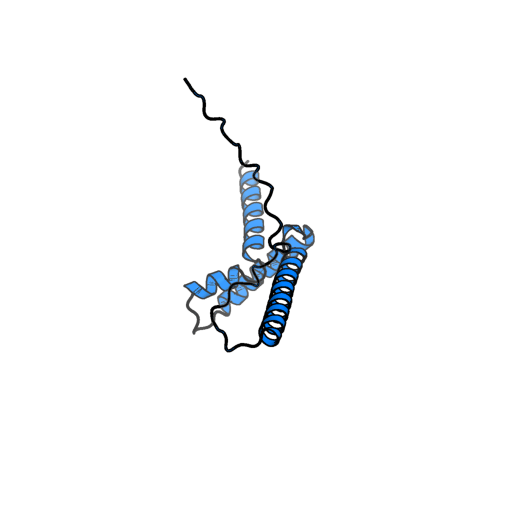C . TYR A 1 99 ? -12.785 -1.741 -5.638 1.00 94.06 99 TYR A C 1
ATOM 779 O O . TYR A 1 99 ? -11.744 -1.919 -5.009 1.00 94.06 99 TYR A O 1
ATOM 787 N N . LEU A 1 100 ? -12.784 -1.167 -6.850 1.00 92.50 100 LEU A N 1
ATOM 788 C CA . LEU A 1 100 ? -11.546 -0.782 -7.546 1.00 92.50 100 LEU A CA 1
ATOM 789 C C . LEU A 1 100 ? -10.703 0.232 -6.756 1.00 92.50 100 LEU A C 1
ATOM 791 O O . LEU A 1 100 ? -9.514 -0.024 -6.557 1.00 92.50 100 LEU A O 1
ATOM 795 N N . PRO A 1 101 ? -11.269 1.352 -6.258 1.00 92.75 101 PRO A N 1
ATOM 796 C CA . PRO A 1 101 ? -10.523 2.253 -5.388 1.00 92.75 101 PRO A CA 1
ATOM 797 C C . PRO A 1 101 ? -9.948 1.546 -4.159 1.00 92.75 101 PRO A C 1
ATOM 799 O O . PRO A 1 101 ? -8.791 1.777 -3.822 1.00 92.75 101 PRO A O 1
ATOM 802 N N . THR A 1 102 ? -10.712 0.649 -3.526 1.00 91.88 102 THR A N 1
ATOM 803 C CA . THR A 1 102 ? -10.269 -0.071 -2.324 1.00 91.88 102 THR A CA 1
ATOM 804 C C . THR A 1 102 ? -9.041 -0.939 -2.589 1.00 91.88 102 THR A C 1
ATOM 806 O O . THR A 1 102 ? -8.063 -0.846 -1.848 1.00 91.88 102 THR A O 1
ATOM 809 N N . ILE A 1 103 ? -9.040 -1.740 -3.659 1.00 93.00 103 ILE A N 1
ATOM 810 C CA . ILE A 1 103 ? -7.911 -2.642 -3.954 1.00 93.0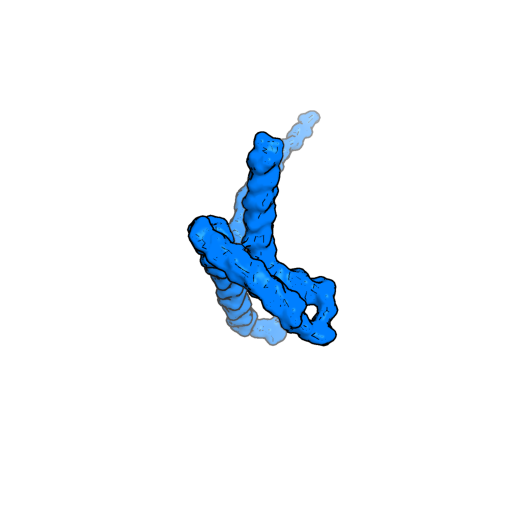0 103 ILE A CA 1
ATOM 811 C C . ILE A 1 103 ? -6.653 -1.884 -4.402 1.00 93.00 103 ILE A C 1
ATOM 813 O O . ILE A 1 103 ? -5.539 -2.347 -4.155 1.00 93.00 103 ILE A O 1
ATOM 817 N N . ILE A 1 104 ? -6.825 -0.716 -5.034 1.00 90.81 104 ILE A N 1
ATOM 818 C CA . ILE A 1 104 ? -5.733 0.159 -5.484 1.00 90.81 104 ILE A CA 1
ATOM 819 C C . ILE A 1 104 ? -5.141 0.954 -4.306 1.00 90.81 104 ILE A C 1
ATOM 821 O O . ILE A 1 104 ? -3.941 1.222 -4.280 1.00 90.81 104 ILE A O 1
ATOM 825 N N . GLN A 1 105 ? -5.958 1.338 -3.322 1.00 89.94 105 GLN A N 1
ATOM 826 C CA . GLN A 1 105 ? -5.504 2.085 -2.142 1.00 89.94 105 GLN A CA 1
ATOM 827 C C . GLN A 1 105 ? -4.892 1.199 -1.054 1.00 89.94 105 GLN A C 1
ATOM 829 O O . GLN A 1 105 ? -4.066 1.683 -0.275 1.00 89.94 105 GLN A O 1
ATOM 834 N N . LYS A 1 106 ? -5.269 -0.084 -1.005 1.00 88.31 106 LYS A N 1
ATOM 835 C CA . LYS A 1 106 ? -4.722 -1.073 -0.069 1.00 88.31 106 LYS A CA 1
ATOM 836 C C . LYS A 1 10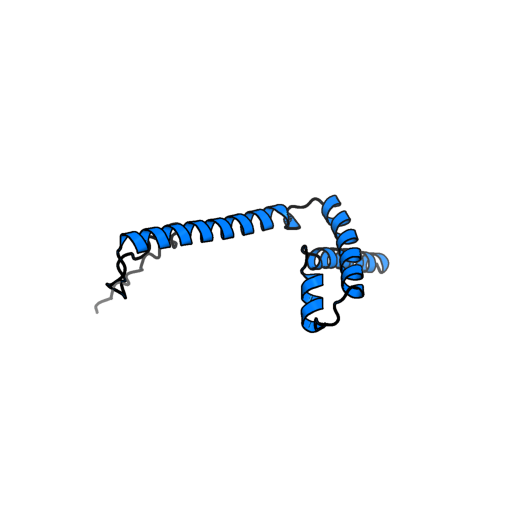6 ? -3.192 -1.031 -0.089 1.00 88.31 106 LYS A C 1
ATOM 838 O O . LYS A 1 106 ? -2.594 -1.016 -1.157 1.00 88.31 106 LYS A O 1
ATOM 843 N N . GLU A 1 107 ? -2.570 -0.951 1.088 1.00 85.56 107 GLU A N 1
ATOM 844 C CA . GLU A 1 107 ? -1.106 -1.001 1.260 1.00 85.56 107 GLU A CA 1
ATOM 845 C C . GLU A 1 107 ? -0.310 -0.018 0.372 1.00 85.56 107 GLU A C 1
ATOM 847 O O . GLU A 1 107 ? 0.821 -0.294 -0.002 1.00 85.56 107 GLU A O 1
ATOM 852 N N . GLN A 1 108 ? -0.883 1.136 0.004 1.00 85.50 108 GLN A N 1
ATOM 853 C CA . GLN A 1 108 ? -0.249 2.110 -0.905 1.00 85.50 108 GLN A CA 1
ATOM 854 C C . GLN A 1 108 ? 0.083 1.565 -2.311 1.00 85.50 108 GLN A C 1
ATOM 856 O O . GLN A 1 108 ? 0.901 2.148 -3.027 1.00 85.50 108 GLN A O 1
ATOM 861 N N . ARG A 1 109 ? -0.589 0.494 -2.753 1.00 90.12 109 ARG A N 1
ATOM 862 C CA . ARG A 1 109 ? -0.415 -0.136 -4.077 1.00 90.12 109 ARG A CA 1
ATOM 863 C C . ARG A 1 109 ? -0.432 0.854 -5.243 1.00 90.12 109 ARG A C 1
ATOM 865 O O . ARG A 1 109 ? 0.364 0.722 -6.172 1.00 90.12 109 ARG A O 1
ATOM 872 N N . PHE A 1 110 ? -1.274 1.887 -5.176 1.00 89.56 110 PHE A N 1
ATOM 873 C CA . PHE A 1 110 ? -1.329 2.965 -6.170 1.00 89.56 110 PHE A CA 1
ATOM 874 C C . PHE A 1 110 ? 0.023 3.651 -6.405 1.00 89.56 110 PHE A C 1
ATOM 876 O O . PHE A 1 110 ? 0.355 4.004 -7.535 1.00 89.56 110 PHE A O 1
ATOM 883 N N . ALA A 1 111 ? 0.814 3.843 -5.353 1.00 89.31 111 ALA A N 1
ATOM 884 C CA . ALA A 1 111 ? 2.075 4.552 -5.449 1.00 89.31 111 ALA A CA 1
ATOM 885 C C . ALA A 1 111 ? 3.184 3.642 -5.997 1.00 89.31 111 ALA A C 1
ATOM 887 O O . ALA A 1 111 ? 3.993 4.097 -6.806 1.00 89.31 111 ALA A O 1
ATOM 888 N N . TYR A 1 112 ? 3.160 2.346 -5.670 1.00 90.69 112 TYR A N 1
ATOM 889 C CA . TYR A 1 112 ? 4.027 1.354 -6.313 1.00 90.69 112 TYR A CA 1
ATOM 890 C C . TYR A 1 112 ? 3.730 1.217 -7.813 1.00 90.69 112 TYR A C 1
ATOM 892 O O . TYR A 1 112 ? 4.655 1.226 -8.625 1.00 90.69 112 TYR A O 1
ATOM 900 N N . LEU A 1 113 ? 2.450 1.189 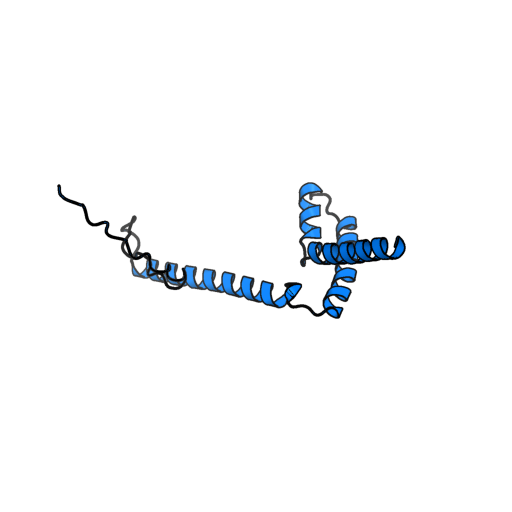-8.201 1.00 90.56 113 LEU A N 1
ATOM 901 C CA . LEU A 1 113 ? 2.048 1.245 -9.610 1.00 90.56 113 LEU A CA 1
ATOM 902 C C . LEU A 1 113 ? 2.534 2.524 -10.299 1.00 90.56 113 LEU A C 1
ATOM 904 O O . LEU A 1 113 ? 3.036 2.464 -11.418 1.00 90.56 113 LEU A O 1
ATOM 908 N N . GLY A 1 114 ? 2.424 3.676 -9.633 1.00 90.44 114 GLY A N 1
ATOM 909 C CA . GLY A 1 114 ? 2.930 4.943 -10.160 1.00 90.44 114 GLY A CA 1
ATOM 910 C C . GLY A 1 114 ? 4.430 4.894 -10.462 1.00 90.44 114 GLY A C 1
ATOM 911 O O . GLY A 1 114 ? 4.854 5.301 -11.542 1.00 90.44 114 GLY A O 1
ATOM 912 N N . ILE A 1 115 ? 5.229 4.332 -9.551 1.00 90.25 115 ILE A N 1
ATOM 913 C CA . ILE A 1 115 ? 6.676 4.152 -9.749 1.00 90.25 115 ILE A CA 1
ATOM 914 C C . ILE A 1 115 ? 6.963 3.206 -10.922 1.00 90.25 115 ILE A C 1
ATOM 916 O O . ILE A 1 115 ? 7.813 3.511 -11.758 1.00 90.25 115 ILE A O 1
ATOM 920 N N . LEU A 1 116 ? 6.228 2.094 -11.028 1.00 91.19 116 LEU A N 1
ATOM 921 C CA . LEU A 1 116 ? 6.354 1.167 -12.153 1.00 91.19 116 LEU A CA 1
ATOM 922 C C . LEU A 1 116 ? 6.096 1.870 -13.495 1.00 91.19 116 LEU A C 1
ATOM 924 O O . LEU A 1 116 ? 6.881 1.722 -14.431 1.00 91.19 116 LEU A O 1
ATOM 928 N N . LEU A 1 117 ? 5.035 2.675 -13.583 1.00 92.38 117 LEU A N 1
ATOM 929 C CA . LEU A 1 117 ? 4.701 3.423 -14.798 1.00 92.38 117 LEU A CA 1
ATOM 930 C C . LEU A 1 117 ? 5.778 4.449 -15.165 1.00 92.38 117 LEU A C 1
ATOM 932 O O . LEU A 1 117 ? 6.067 4.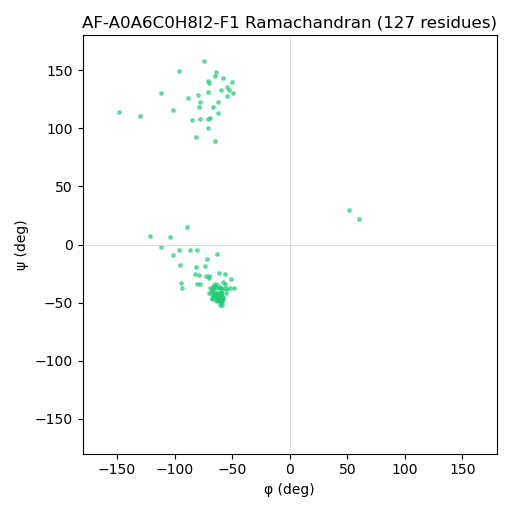622 -16.348 1.00 92.38 117 LEU A O 1
ATOM 936 N N . ILE A 1 118 ? 6.410 5.089 -14.176 1.00 92.62 118 ILE A N 1
ATOM 937 C CA . ILE A 1 118 ? 7.549 5.987 -14.413 1.00 92.62 118 ILE A CA 1
ATOM 938 C C . ILE A 1 118 ? 8.721 5.211 -15.021 1.00 92.62 118 ILE A C 1
ATOM 940 O O . ILE A 1 118 ? 9.283 5.663 -16.017 1.00 92.62 118 ILE A O 1
ATOM 944 N N . PHE A 1 119 ? 9.067 4.034 -14.487 1.00 89.69 119 PHE A N 1
ATOM 945 C CA . PHE A 1 119 ? 10.134 3.209 -15.064 1.00 89.69 119 PHE A CA 1
ATOM 946 C C . PHE A 1 119 ? 9.835 2.802 -16.510 1.00 89.69 119 PHE A C 1
ATOM 948 O O . PHE A 1 119 ? 10.713 2.909 -17.367 1.00 89.69 119 PHE A O 1
ATOM 955 N N . VAL A 1 120 ? 8.593 2.406 -16.805 1.00 91.88 120 VAL A N 1
ATOM 956 C CA . VAL A 1 120 ? 8.160 2.075 -18.172 1.00 91.88 120 VAL A CA 1
ATOM 957 C C . VAL A 1 120 ? 8.239 3.299 -19.090 1.00 91.88 120 VAL A C 1
ATOM 959 O O . VAL A 1 120 ? 8.736 3.193 -20.209 1.00 91.88 120 VAL A O 1
ATOM 962 N N . ALA A 1 121 ? 7.804 4.473 -18.627 1.00 94.19 121 ALA A N 1
ATOM 963 C CA . ALA A 1 121 ? 7.873 5.711 -19.401 1.00 94.19 121 ALA A CA 1
ATOM 964 C C . ALA A 1 121 ? 9.320 6.114 -19.725 1.00 94.19 121 ALA A C 1
ATOM 966 O O . ALA A 1 121 ? 9.622 6.450 -20.870 1.00 94.19 121 ALA A O 1
ATOM 967 N N . VAL A 1 122 ? 10.224 6.028 -18.743 1.00 93.81 122 VAL A N 1
ATOM 968 C CA . VAL A 1 122 ? 11.659 6.283 -18.941 1.00 93.81 122 VAL A CA 1
ATOM 969 C C . VAL A 1 122 ? 12.251 5.285 -19.933 1.00 93.81 122 VAL A C 1
ATOM 971 O O . VAL A 1 122 ? 12.964 5.690 -20.848 1.00 93.81 122 VAL A O 1
ATOM 974 N N . TYR A 1 123 ? 11.921 3.997 -19.803 1.00 93.75 123 TYR A N 1
ATOM 975 C CA . TYR A 1 123 ? 12.368 2.973 -20.745 1.00 93.75 123 TYR A CA 1
ATOM 976 C C . TYR A 1 123 ? 11.904 3.268 -22.177 1.00 93.75 123 TYR A C 1
ATOM 978 O O . TYR A 1 123 ? 12.716 3.240 -23.096 1.00 93.75 123 TYR A O 1
ATOM 986 N N . MET A 1 124 ? 10.626 3.609 -22.373 1.00 94.50 124 MET A N 1
ATOM 987 C CA . MET A 1 124 ? 10.099 3.965 -23.696 1.00 94.50 124 MET A CA 1
ATOM 988 C C . MET A 1 124 ? 10.786 5.200 -24.287 1.00 94.50 124 MET A C 1
ATOM 990 O O . MET A 1 124 ? 11.015 5.248 -25.494 1.00 94.50 124 MET A O 1
ATOM 994 N N . LEU A 1 125 ? 11.121 6.190 -23.454 1.00 94.62 125 LEU A N 1
ATOM 995 C CA . LEU A 1 125 ? 11.844 7.384 -23.885 1.00 94.62 1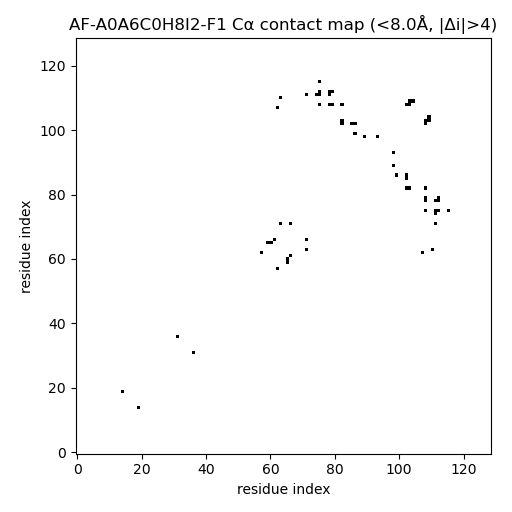25 LEU A CA 1
ATOM 996 C C . LEU A 1 125 ? 13.262 7.036 -24.349 1.00 94.62 125 LEU A C 1
ATOM 998 O O . LEU A 1 125 ? 13.676 7.495 -25.408 1.00 94.62 125 LEU A O 1
ATOM 1002 N N . LEU A 1 126 ? 13.976 6.194 -23.597 1.00 93.38 126 LEU A N 1
ATOM 1003 C CA . LEU A 1 126 ? 15.327 5.748 -23.948 1.00 93.38 126 LEU A CA 1
ATOM 1004 C C . LEU A 1 126 ? 15.348 4.817 -25.166 1.00 93.38 126 LEU A C 1
ATOM 1006 O O . LEU A 1 126 ? 16.257 4.911 -25.974 1.00 93.38 126 LEU A O 1
ATOM 1010 N N . ALA A 1 127 ? 14.356 3.938 -25.316 1.00 88.94 127 ALA A N 1
ATOM 1011 C CA . ALA A 1 127 ? 14.267 3.009 -26.445 1.00 88.94 127 ALA A CA 1
ATOM 1012 C C . ALA A 1 127 ? 13.854 3.687 -27.765 1.00 88.94 127 ALA A C 1
ATOM 1014 O O . ALA A 1 127 ? 14.018 3.103 -28.835 1.00 88.94 127 ALA A O 1
ATOM 1015 N N . ARG A 1 128 ? 13.270 4.889 -27.690 1.00 69.62 128 ARG A N 1
ATOM 1016 C CA . ARG A 1 128 ? 12.906 5.716 -28.849 1.00 69.62 128 ARG A CA 1
ATOM 1017 C C . ARG A 1 128 ? 13.980 6.759 -29.194 1.00 69.62 128 ARG A C 1
ATOM 1019 O O . ARG A 1 128 ? 13.913 7.320 -30.288 1.00 69.62 128 ARG A O 1
ATOM 1026 N N . GLY A 1 129 ? 14.883 7.049 -28.256 1.00 56.84 129 GLY A N 1
ATOM 1027 C CA . GLY A 1 129 ? 16.033 7.938 -28.434 1.00 56.84 129 GLY A CA 1
ATOM 1028 C C . GLY A 1 129 ? 17.191 7.291 -29.177 1.00 56.84 129 GLY A C 1
ATOM 1029 O O . GLY A 1 129 ? 17.197 6.049 -29.322 1.00 56.84 129 GLY A O 1
#

Mean predicted aligned error: 15.73 Å

Radius of gyration: 26.35 Å; Cα contacts (8 Å, |Δi|>4): 33; chains: 1; bounding box: 43×81×66 Å

Sequence (129 aa):
MSMSDKVIANVANPTPILQQDRSSKLTTNPFIPNEQRERELVTIQQEANYIIEEAYQTNKTSSIRNMTLNQINGNISSSVTGIIDDLFAKPNDAPWRNYLPTIIQKEQRFAYLGILLIFVAVYMLLARG